Protein AF-A0A2L2Z810-F1 (afdb_monomer_lite)

Organism: Parasteatoda tepidariorum (NCBI:txid114398)

InterPro domains:
  IPR001506 Peptidase M12A [PS51864] (29-57)

Sequence (57 aa):
DQARLTMQIPDLNDGDMAGIDGAFDAERNAIVRNHYRWPNARIPNVIASNMSNAQKV

Secondary structure (DSSP, 8-state):
-HHHHHTTSTT-BTTTB----STTTT-TTS---GGGSPGGG-------TT-------

Structure (mmCIF, N/CA/C/O backbone):
data_AF-A0A2L2Z810-F1
#
_entry.id   AF-A0A2L2Z810-F1
#
loop_
_atom_site.group_PDB
_atom_site.id
_atom_site.type_symbol
_atom_site.label_atom_id
_atom_site.label_alt_id
_atom_site.label_comp_id
_atom_site.label_asym_id
_atom_site.label_entity_id
_atom_site.label_seq_id
_atom_site.pdbx_PDB_ins_code
_atom_site.Cartn_x
_atom_site.Cartn_y
_atom_site.Cartn_z
_atom_site.occupancy
_atom_site.B_iso_or_equiv
_atom_site.auth_seq_id
_atom_site.auth_comp_id
_atom_site.auth_asym_id
_atom_site.auth_atom_id
_atom_site.pdbx_PDB_model_num
ATOM 1 N N . ASP A 1 1 ? -11.469 16.163 -16.987 1.00 62.47 1 ASP A N 1
ATOM 2 C CA . ASP A 1 1 ? -10.624 15.017 -17.385 1.00 62.47 1 ASP A CA 1
ATOM 3 C C . ASP A 1 1 ? -9.840 14.442 -16.206 1.00 62.47 1 ASP A C 1
ATOM 5 O O . ASP A 1 1 ? -8.683 14.790 -16.008 1.00 62.47 1 ASP A O 1
ATOM 9 N N . GLN A 1 2 ? -10.449 13.561 -15.407 1.00 62.16 2 GLN A N 1
ATOM 10 C CA . GLN A 1 2 ? -9.760 12.896 -14.284 1.00 62.16 2 GLN A CA 1
ATOM 11 C C . GLN A 1 2 ? -8.575 12.036 -14.754 1.00 62.16 2 GLN A C 1
ATOM 13 O O . GLN A 1 2 ? -7.528 12.053 -14.120 1.00 62.16 2 GLN A O 1
ATOM 18 N N . ALA A 1 3 ? -8.697 11.399 -15.924 1.00 63.81 3 ALA A N 1
ATOM 19 C CA . ALA A 1 3 ? -7.621 10.629 -16.552 1.00 63.81 3 ALA A CA 1
ATOM 20 C C . ALA A 1 3 ? -6.374 11.468 -16.887 1.00 63.81 3 ALA A C 1
ATOM 22 O O . ALA A 1 3 ? -5.261 10.957 -16.892 1.00 63.81 3 ALA A O 1
ATOM 23 N N . ARG A 1 4 ? -6.538 12.771 -17.154 1.00 66.88 4 ARG A N 1
ATOM 24 C CA . ARG A 1 4 ? -5.392 13.661 -17.378 1.00 66.88 4 ARG A CA 1
ATOM 25 C C . ARG A 1 4 ? -4.707 14.046 -16.076 1.00 66.88 4 ARG A C 1
ATOM 27 O O . ARG A 1 4 ? -3.516 14.320 -16.115 1.00 66.88 4 ARG A O 1
ATOM 34 N N . LEU A 1 5 ? -5.447 14.128 -14.970 1.00 68.38 5 LEU A N 1
ATOM 35 C CA . LEU A 1 5 ? -4.909 14.517 -13.666 1.00 68.38 5 LEU A CA 1
ATOM 36 C C . LEU A 1 5 ? -4.093 13.384 -13.039 1.00 68.38 5 LEU A C 1
ATOM 38 O O . LEU A 1 5 ? -3.042 13.658 -12.476 1.00 68.38 5 LEU A O 1
ATOM 42 N N . THR A 1 6 ? -4.528 12.131 -13.190 1.00 63.31 6 THR A N 1
ATOM 43 C CA . THR A 1 6 ? -3.769 10.960 -12.718 1.00 63.31 6 THR A CA 1
ATOM 44 C C . THR A 1 6 ? -2.447 10.809 -13.474 1.00 63.31 6 THR A C 1
ATOM 46 O O . THR A 1 6 ? -1.389 10.726 -12.869 1.00 63.31 6 THR A O 1
ATOM 49 N N . MET A 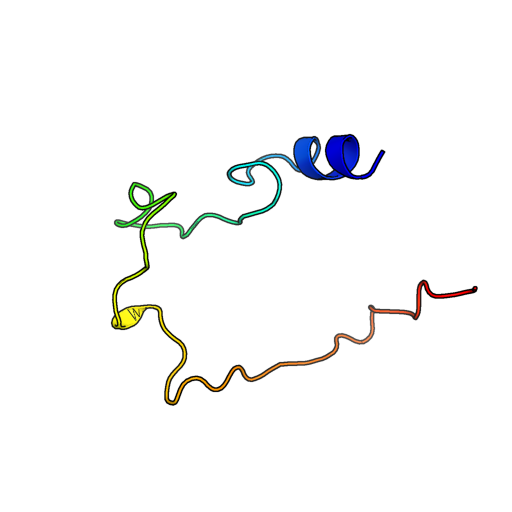1 7 ? -2.456 10.936 -14.804 1.00 68.56 7 MET A N 1
ATOM 50 C CA . MET A 1 7 ? -1.228 10.874 -15.619 1.00 68.56 7 MET A CA 1
ATOM 51 C C . MET A 1 7 ? -0.241 12.038 -15.397 1.00 68.56 7 MET A C 1
ATOM 53 O O . MET A 1 7 ? 0.846 12.028 -15.970 1.00 68.56 7 MET A O 1
ATOM 57 N N . GLN A 1 8 ? -0.613 13.066 -14.627 1.00 70.94 8 GLN A N 1
ATOM 58 C CA . GLN A 1 8 ? 0.222 14.246 -14.377 1.00 70.94 8 GLN A CA 1
ATOM 59 C C . GLN A 1 8 ? 1.002 14.186 -13.064 1.00 70.94 8 GLN A C 1
ATOM 61 O O . GLN A 1 8 ? 1.809 15.084 -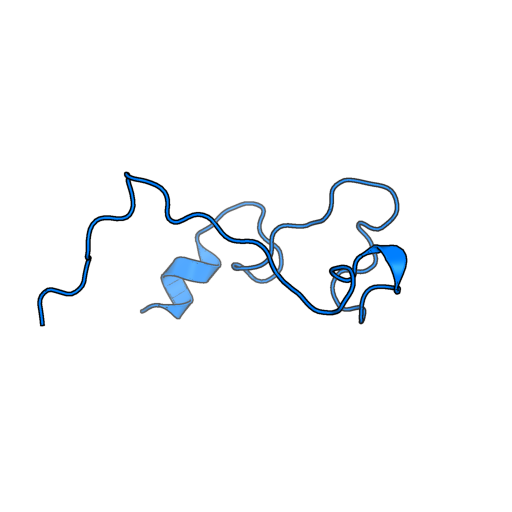12.832 1.00 70.94 8 GLN A O 1
ATOM 66 N N . ILE A 1 9 ? 0.778 13.184 -12.209 1.00 69.62 9 ILE A N 1
ATOM 67 C CA . ILE A 1 9 ? 1.529 13.064 -10.959 1.00 69.62 9 ILE A CA 1
ATOM 68 C C . ILE A 1 9 ? 2.868 12.381 -11.278 1.00 69.62 9 ILE A C 1
ATOM 70 O O . ILE A 1 9 ? 2.867 11.194 -11.616 1.00 69.62 9 ILE A O 1
ATOM 74 N N . PRO A 1 10 ? 4.002 13.109 -11.231 1.00 71.06 10 PRO A N 1
ATOM 75 C CA . PRO A 1 10 ? 5.299 12.521 -11.529 1.00 71.06 10 PRO A CA 1
ATOM 76 C C . PRO A 1 10 ? 5.640 11.440 -10.495 1.00 71.06 10 PRO A C 1
ATOM 78 O O . PRO A 1 10 ? 5.215 11.515 -9.343 1.00 71.06 10 PRO A O 1
ATOM 81 N N . ASP A 1 11 ? 6.408 10.441 -10.927 1.00 74.56 11 ASP A N 1
ATOM 82 C CA . ASP A 1 11 ? 6.967 9.366 -10.095 1.00 74.56 11 ASP A CA 1
ATOM 83 C C . ASP A 1 11 ? 5.960 8.360 -9.492 1.00 74.56 11 ASP A C 1
ATOM 85 O O . ASP A 1 11 ? 6.350 7.500 -8.700 1.00 74.56 11 ASP A O 1
ATOM 89 N N . LEU A 1 12 ? 4.683 8.390 -9.903 1.00 75.25 12 LEU A N 1
ATOM 90 C CA . LEU A 1 12 ? 3.713 7.329 -9.594 1.00 75.25 12 LEU A CA 1
ATOM 91 C C . LEU A 1 12 ? 3.652 6.265 -10.698 1.00 75.25 12 LEU A C 1
ATOM 93 O O . LEU A 1 12 ? 3.601 6.573 -11.889 1.00 75.25 12 LEU A O 1
ATOM 97 N N . ASN A 1 13 ? 3.589 4.995 -10.297 1.00 73.12 13 ASN A N 1
ATOM 98 C CA . ASN A 1 13 ? 3.296 3.883 -11.195 1.00 73.12 13 ASN A CA 1
ATOM 99 C C . ASN A 1 13 ? 1.851 3.980 -11.705 1.00 73.12 13 ASN A C 1
ATOM 101 O O . ASN A 1 13 ? 0.942 4.256 -10.923 1.00 73.12 13 ASN A O 1
ATOM 105 N N . ASP A 1 14 ? 1.654 3.782 -13.012 1.00 74.44 14 ASP A N 1
ATOM 106 C CA . ASP A 1 14 ? 0.366 3.911 -13.719 1.00 74.44 14 ASP A CA 1
ATOM 107 C C . ASP A 1 14 ? -0.399 5.237 -13.469 1.00 74.44 14 ASP A C 1
ATOM 109 O O . ASP A 1 14 ? -1.559 5.389 -13.853 1.00 74.44 14 ASP A O 1
ATOM 113 N N . GLY A 1 15 ? 0.277 6.242 -12.895 1.00 77.19 15 GLY A N 1
ATOM 114 C CA . GLY A 1 15 ? -0.273 7.561 -12.569 1.00 77.19 15 GLY A CA 1
ATOM 115 C C . GLY A 1 15 ? -1.049 7.644 -11.247 1.00 77.19 15 GLY A C 1
ATOM 116 O O . GLY A 1 15 ? -1.533 8.720 -10.900 1.00 77.19 15 GLY A O 1
ATOM 117 N N . ASP A 1 16 ? -1.193 6.554 -10.491 1.00 77.62 16 ASP A N 1
ATOM 118 C CA . ASP A 1 16 ? -1.990 6.547 -9.253 1.00 77.62 16 ASP A CA 1
ATOM 119 C C . ASP A 1 16 ? -1.469 5.630 -8.132 1.00 77.62 16 ASP A C 1
ATOM 121 O O . ASP A 1 16 ? -1.972 5.698 -7.007 1.00 77.62 16 ASP A O 1
ATOM 125 N N . MET A 1 17 ? -0.431 4.828 -8.381 1.00 76.62 17 MET A N 1
ATOM 126 C CA . MET A 1 17 ? 0.172 3.941 -7.386 1.00 76.62 17 MET A CA 1
ATOM 127 C C . MET A 1 17 ? 1.565 4.421 -6.978 1.00 76.62 17 MET A C 1
ATOM 129 O O . MET A 1 17 ? 2.487 4.475 -7.790 1.00 76.62 17 MET A O 1
ATOM 133 N N . ALA A 1 18 ? 1.757 4.714 -5.691 1.00 77.50 18 ALA A N 1
ATOM 134 C CA . ALA A 1 18 ? 3.100 4.896 -5.148 1.00 77.50 18 ALA A CA 1
ATOM 135 C C . ALA A 1 18 ? 3.824 3.540 -5.118 1.00 77.50 18 ALA A C 1
ATOM 137 O O . ALA A 1 18 ? 3.275 2.549 -4.628 1.00 77.50 18 ALA A O 1
ATOM 138 N N . GLY A 1 19 ? 5.044 3.491 -5.655 1.00 71.81 19 GLY A N 1
ATOM 139 C CA . GLY A 1 19 ? 5.900 2.312 -5.550 1.00 71.81 19 GLY A CA 1
ATOM 140 C C . GLY A 1 19 ? 6.278 2.006 -4.096 1.00 71.81 19 GLY A C 1
ATOM 141 O O . GLY A 1 19 ? 6.179 2.859 -3.213 1.00 71.81 19 GLY A O 1
ATOM 142 N N . ILE A 1 20 ? 6.721 0.774 -3.841 1.00 69.56 20 ILE A N 1
ATOM 143 C CA . ILE A 1 20 ? 7.389 0.423 -2.584 1.00 69.56 20 ILE A CA 1
ATOM 144 C C . ILE A 1 20 ? 8.891 0.563 -2.828 1.00 69.56 20 ILE A C 1
ATOM 146 O O . ILE A 1 20 ? 9.462 -0.246 -3.558 1.00 69.56 20 ILE A O 1
ATOM 150 N N . ASP A 1 21 ? 9.527 1.552 -2.201 1.00 65.56 21 ASP A N 1
ATOM 151 C CA . ASP A 1 21 ? 10.982 1.703 -2.254 1.00 65.56 21 ASP A CA 1
ATOM 152 C C . ASP A 1 21 ? 11.660 0.477 -1.614 1.00 65.56 21 ASP A C 1
ATOM 154 O O . ASP A 1 21 ? 11.482 0.194 -0.426 1.00 65.56 21 ASP A O 1
ATOM 158 N N . GLY A 1 22 ? 12.441 -0.279 -2.394 1.00 64.81 22 GLY A N 1
ATOM 159 C CA . GLY A 1 22 ? 13.233 -1.406 -1.890 1.00 64.81 22 GLY A CA 1
ATOM 160 C C . GLY A 1 22 ? 13.297 -2.614 -2.826 1.00 64.81 22 GLY A C 1
ATOM 161 O O . GLY A 1 22 ? 13.002 -2.535 -4.011 1.00 64.81 22 GLY A O 1
ATOM 162 N N . ALA A 1 23 ? 13.685 -3.776 -2.290 1.00 61.53 23 ALA A N 1
ATOM 163 C CA . ALA A 1 23 ? 13.966 -5.001 -3.059 1.00 61.53 23 ALA A CA 1
ATOM 164 C C . ALA A 1 23 ? 12.775 -5.580 -3.859 1.00 61.53 23 ALA A C 1
ATOM 166 O O . ALA A 1 23 ? 12.947 -6.540 -4.608 1.00 61.53 23 ALA A O 1
ATOM 167 N N . PHE A 1 24 ? 11.580 -5.012 -3.697 1.00 61.25 24 PHE A N 1
ATOM 168 C CA . PHE A 1 24 ? 10.334 -5.452 -4.325 1.00 61.25 24 PHE A CA 1
ATOM 169 C C . PHE A 1 24 ? 9.815 -4.451 -5.361 1.00 61.25 24 PHE A C 1
ATOM 171 O O . PHE A 1 24 ? 8.690 -4.588 -5.834 1.00 61.25 24 PHE A O 1
ATOM 178 N N . ASP A 1 25 ? 10.650 -3.487 -5.765 1.00 59.56 25 ASP A N 1
ATOM 179 C CA . ASP A 1 25 ? 10.329 -2.490 -6.791 1.00 59.56 25 ASP A CA 1
ATOM 180 C C . ASP A 1 25 ? 9.858 -3.131 -8.114 1.00 59.56 25 ASP A C 1
ATOM 182 O O . ASP A 1 25 ? 9.049 -2.559 -8.840 1.00 59.56 25 ASP A O 1
ATOM 186 N N . ALA A 1 26 ? 10.291 -4.370 -8.381 1.00 58.12 26 ALA A N 1
ATOM 187 C CA . ALA A 1 26 ? 9.922 -5.163 -9.553 1.00 58.12 26 ALA A CA 1
ATOM 188 C C . ALA A 1 26 ? 8.513 -5.800 -9.499 1.00 58.12 26 ALA A C 1
ATOM 190 O O . ALA A 1 26 ? 7.995 -6.209 -10.537 1.00 58.12 26 ALA A O 1
ATOM 191 N N . GLU A 1 27 ? 7.857 -5.892 -8.335 1.00 62.84 27 GLU A N 1
ATOM 192 C CA . GLU A 1 27 ? 6.517 -6.492 -8.184 1.00 62.84 27 GLU A CA 1
ATOM 193 C C . GLU A 1 27 ? 5.387 -5.469 -8.457 1.00 62.84 27 GLU A C 1
ATOM 195 O O . GLU A 1 27 ? 4.376 -5.439 -7.760 1.00 62.84 27 GLU A O 1
ATOM 200 N N . ARG A 1 28 ? 5.531 -4.637 -9.504 1.00 61.81 28 ARG A N 1
ATOM 201 C CA . ARG A 1 28 ? 4.598 -3.539 -9.856 1.00 61.81 28 ARG A CA 1
ATOM 202 C C . ARG A 1 28 ? 3.138 -3.961 -10.082 1.00 61.81 28 ARG A C 1
ATOM 204 O O . ARG A 1 28 ? 2.258 -3.135 -9.909 1.00 61.81 28 ARG A O 1
ATOM 211 N N . ASN A 1 29 ? 2.884 -5.233 -10.405 1.00 63.81 29 ASN A N 1
ATOM 212 C CA . ASN A 1 29 ? 1.547 -5.780 -10.690 1.00 63.81 29 ASN A CA 1
ATOM 213 C C . ASN A 1 29 ? 1.226 -7.064 -9.898 1.00 63.81 29 ASN A C 1
ATOM 215 O O . ASN A 1 29 ? 0.344 -7.836 -10.284 1.00 63.81 29 ASN A O 1
ATOM 219 N N . ALA A 1 30 ? 1.967 -7.360 -8.826 1.00 63.56 30 ALA A N 1
ATOM 220 C CA . ALA A 1 30 ? 1.779 -8.608 -8.090 1.00 63.56 30 ALA A CA 1
ATOM 221 C C . ALA A 1 30 ? 0.657 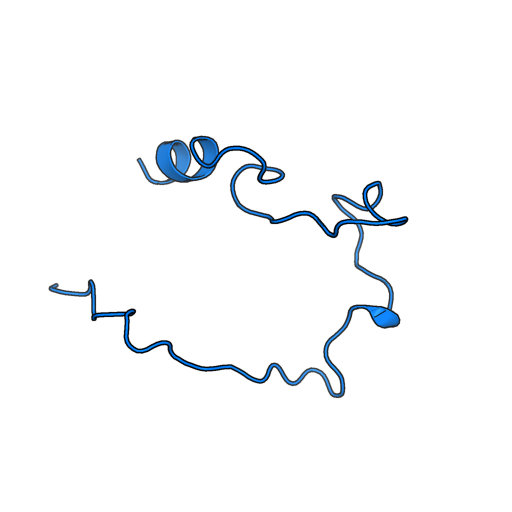-8.498 -7.045 1.00 63.56 30 ALA A C 1
ATOM 223 O O . ALA A 1 30 ? 0.51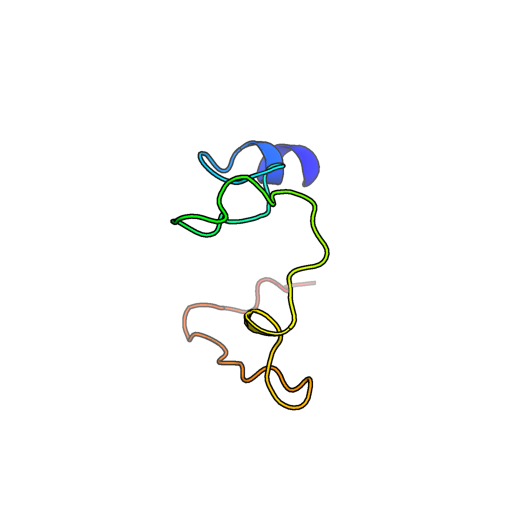6 -7.488 -6.355 1.00 63.56 30 ALA A O 1
ATOM 224 N N . ILE A 1 31 ? -0.090 -9.591 -6.831 1.00 65.69 31 ILE A N 1
ATOM 225 C CA . ILE A 1 31 ? -0.793 -9.783 -5.556 1.00 65.69 31 ILE A CA 1
ATOM 226 C C . ILE A 1 31 ? 0.292 -9.877 -4.484 1.00 65.69 31 ILE A C 1
ATOM 228 O O . ILE A 1 31 ? 0.967 -10.902 -4.368 1.00 65.69 31 ILE A O 1
ATOM 232 N N . VAL A 1 32 ? 0.460 -8.803 -3.715 1.00 70.06 32 VAL A N 1
ATOM 233 C CA . VAL A 1 32 ? 1.530 -8.717 -2.723 1.00 70.06 32 VAL A CA 1
ATOM 234 C C . VAL A 1 32 ? 1.445 -9.862 -1.708 1.00 70.06 32 VAL A C 1
ATOM 236 O O . VAL A 1 32 ? 0.363 -10.262 -1.249 1.00 70.06 32 VAL A O 1
ATOM 239 N N . ARG A 1 33 ? 2.618 -10.420 -1.381 1.00 75.31 33 ARG A N 1
ATOM 240 C CA . ARG A 1 33 ? 2.773 -11.522 -0.418 1.00 75.31 33 ARG A CA 1
ATOM 241 C C . ARG A 1 33 ? 2.135 -11.160 0.924 1.00 75.31 33 ARG A C 1
ATOM 243 O O . ARG A 1 33 ? 1.984 -9.989 1.260 1.00 75.31 33 ARG A O 1
ATOM 250 N N . ASN A 1 34 ? 1.829 -12.171 1.741 1.00 81.31 34 ASN A N 1
ATOM 251 C CA . ASN A 1 34 ? 1.139 -11.984 3.025 1.00 81.31 34 ASN A CA 1
ATOM 252 C C . ASN A 1 34 ? 1.819 -10.970 3.968 1.00 81.31 34 ASN A C 1
ATOM 254 O O . ASN A 1 34 ? 1.145 -10.347 4.776 1.00 81.31 34 ASN A O 1
ATOM 258 N N . HIS A 1 35 ? 3.132 -10.771 3.829 1.00 81.44 35 HIS A N 1
ATOM 259 C CA . HIS A 1 35 ? 3.900 -9.767 4.566 1.00 81.44 35 HIS A CA 1
ATOM 260 C C . HIS A 1 35 ? 3.404 -8.318 4.372 1.00 81.44 35 HIS A C 1
ATOM 262 O O . HIS A 1 35 ? 3.508 -7.522 5.296 1.00 81.44 35 HIS A O 1
ATOM 268 N N . TYR A 1 36 ? 2.834 -7.986 3.210 1.00 79.94 36 TYR A N 1
ATOM 269 C CA . TYR A 1 36 ? 2.351 -6.637 2.875 1.00 79.94 36 TYR A CA 1
ATOM 270 C C . TYR A 1 36 ? 0.850 -6.450 3.108 1.00 79.94 36 TYR A C 1
ATOM 272 O O . TYR A 1 36 ? 0.295 -5.390 2.820 1.00 79.94 36 TYR A O 1
ATOM 280 N N . ARG A 1 37 ? 0.156 -7.488 3.584 1.00 84.94 37 ARG A N 1
ATOM 281 C CA . ARG A 1 37 ? -1.277 -7.415 3.865 1.00 84.94 37 ARG A CA 1
ATOM 282 C C . ARG A 1 37 ? -1.504 -6.863 5.263 1.00 84.94 37 ARG A C 1
ATOM 284 O O . ARG A 1 37 ? -0.783 -7.191 6.201 1.00 84.94 37 ARG A O 1
ATOM 291 N N . TRP A 1 38 ? -2.567 -6.080 5.413 1.00 85.81 38 TRP A N 1
ATOM 292 C CA . TRP A 1 38 ? -2.990 -5.606 6.723 1.00 85.81 38 TRP A CA 1
ATOM 293 C C . TRP A 1 38 ? -3.332 -6.780 7.652 1.00 85.81 38 TRP A C 1
ATOM 295 O O . TRP A 1 38 ? -4.087 -7.678 7.251 1.00 85.81 38 TRP A O 1
ATOM 305 N N . PRO A 1 39 ? -2.828 -6.781 8.900 1.00 89.75 39 PRO A N 1
ATOM 306 C CA . PRO A 1 39 ? -3.143 -7.828 9.856 1.00 89.75 39 PRO A CA 1
ATOM 307 C C . PRO A 1 39 ? -4.650 -7.855 10.119 1.00 89.75 39 PRO A C 1
ATOM 309 O O . PRO A 1 39 ? -5.304 -6.817 10.239 1.00 89.75 39 PRO A O 1
ATOM 312 N N . ASN A 1 40 ? -5.211 -9.061 10.203 1.00 91.50 40 ASN A N 1
ATOM 313 C CA . ASN A 1 40 ? -6.645 -9.287 10.416 1.00 91.50 40 ASN A CA 1
ATOM 314 C C . ASN A 1 40 ? -7.560 -8.630 9.363 1.00 91.50 40 ASN A C 1
ATOM 316 O O . ASN A 1 40 ? -8.724 -8.370 9.657 1.00 91.50 40 ASN A O 1
ATOM 320 N N . ALA A 1 41 ? -7.039 -8.323 8.166 1.00 87.44 41 ALA A N 1
ATOM 321 C CA . ALA A 1 41 ? -7.759 -7.610 7.106 1.00 87.44 41 ALA A CA 1
ATOM 322 C C . ALA A 1 41 ? -8.385 -6.274 7.563 1.00 87.44 41 ALA A C 1
ATOM 324 O O . ALA A 1 41 ? -9.352 -5.795 6.972 1.00 87.44 41 ALA A O 1
ATOM 325 N N . ARG A 1 42 ? -7.835 -5.663 8.621 1.00 92.56 42 ARG A N 1
ATOM 326 C CA . ARG A 1 42 ? -8.328 -4.408 9.188 1.00 92.56 42 ARG A CA 1
ATOM 327 C C . ARG A 1 42 ? -7.368 -3.282 8.842 1.00 92.56 42 ARG A C 1
ATOM 329 O O . ARG A 1 42 ? -6.195 -3.357 9.185 1.00 92.56 42 ARG A O 1
ATOM 336 N N . ILE A 1 43 ? -7.895 -2.232 8.218 1.00 89.44 43 ILE A N 1
ATOM 337 C CA . ILE A 1 43 ? -7.141 -1.040 7.819 1.00 89.44 43 ILE A CA 1
ATOM 338 C C . ILE A 1 43 ? -7.401 0.060 8.856 1.00 89.44 43 ILE A C 1
ATOM 340 O O . ILE A 1 43 ? -8.515 0.588 8.902 1.00 89.44 43 ILE A O 1
ATOM 34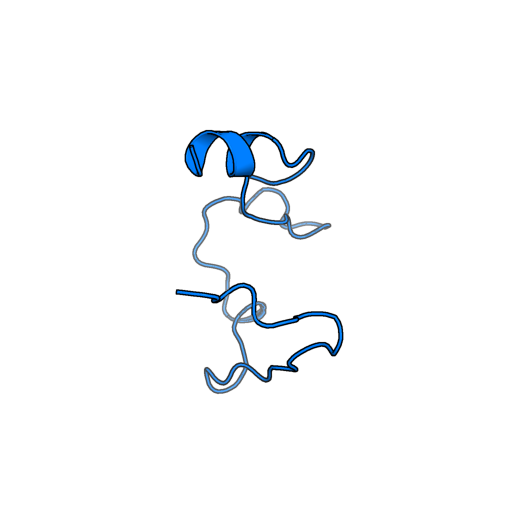4 N N . PRO A 1 44 ? -6.435 0.410 9.721 1.00 92.12 44 PRO A N 1
ATOM 345 C CA . PRO A 1 44 ? -6.542 1.598 10.559 1.00 92.12 44 PRO A CA 1
ATOM 346 C C . PRO A 1 44 ? -6.411 2.851 9.685 1.00 92.12 44 PRO A C 1
ATOM 348 O O . PRO A 1 44 ? -5.507 2.926 8.856 1.00 92.12 44 PRO A O 1
ATOM 351 N N . ASN A 1 45 ? -7.285 3.841 9.865 1.00 88.06 45 ASN A N 1
ATOM 352 C CA . ASN A 1 45 ? -7.256 5.091 9.106 1.00 88.06 45 ASN A CA 1
ATOM 353 C C . ASN A 1 45 ? -7.363 6.326 10.017 1.00 88.06 45 ASN A C 1
ATOM 355 O O . ASN A 1 45 ? -7.881 6.258 11.130 1.00 88.06 45 ASN A O 1
ATOM 359 N N . VAL A 1 46 ? -6.875 7.466 9.521 1.00 91.94 46 VAL A N 1
ATOM 360 C CA . VAL A 1 46 ? -6.995 8.786 10.158 1.00 91.94 46 VAL A CA 1
ATOM 361 C C . VAL A 1 46 ? -7.435 9.786 9.093 1.00 91.94 46 VAL A C 1
ATOM 363 O O . VAL A 1 46 ? -6.846 9.839 8.015 1.00 91.94 46 VAL A O 1
ATOM 366 N N . ILE A 1 47 ? -8.463 10.583 9.389 1.00 88.06 47 ILE A N 1
ATOM 367 C CA . ILE A 1 47 ? -8.890 11.684 8.520 1.00 88.06 47 ILE A CA 1
ATOM 368 C C . ILE A 1 47 ? -8.068 12.918 8.902 1.00 88.06 47 ILE A C 1
ATOM 370 O O . ILE A 1 47 ? -8.260 13.491 9.973 1.00 88.06 47 ILE A O 1
ATOM 374 N N . ALA A 1 48 ? -7.114 13.292 8.050 1.00 86.75 48 ALA A N 1
ATOM 375 C CA . ALA A 1 48 ? -6.274 14.465 8.250 1.00 86.75 48 ALA A CA 1
ATOM 376 C C . ALA A 1 48 ? -7.097 15.767 8.233 1.00 86.75 48 ALA A C 1
ATOM 378 O O . ALA A 1 48 ? -8.045 15.914 7.464 1.00 86.75 48 ALA A O 1
ATOM 379 N N . SER A 1 49 ? -6.705 16.736 9.064 1.00 84.75 49 SER A N 1
ATOM 380 C CA . SER A 1 49 ? -7.415 18.014 9.245 1.00 84.75 49 SER A CA 1
ATOM 381 C C . SER A 1 49 ? -7.427 18.911 8.005 1.00 84.75 49 SER A C 1
ATOM 383 O O . SER A 1 49 ? -8.262 19.806 7.902 1.00 84.75 49 SER A O 1
ATOM 385 N N . ASN A 1 50 ? -6.515 18.680 7.060 1.00 82.56 50 ASN A N 1
ATOM 386 C CA . ASN A 1 50 ? -6.444 19.392 5.786 1.00 82.56 50 ASN A CA 1
ATOM 387 C C . ASN A 1 50 ? -7.394 18.824 4.715 1.00 82.56 50 ASN A C 1
ATOM 389 O O . ASN A 1 50 ? -7.493 19.403 3.635 1.00 82.56 50 ASN A O 1
ATOM 393 N N . MET A 1 51 ? -8.106 17.730 5.002 1.00 73.50 51 MET A N 1
ATOM 394 C CA . MET A 1 51 ? -9.180 17.229 4.148 1.00 73.50 51 MET A CA 1
ATOM 395 C C . MET A 1 51 ? -10.463 18.019 4.430 1.00 73.50 51 MET A C 1
ATOM 397 O O . MET A 1 51 ? -11.327 17.589 5.191 1.00 73.50 51 MET A O 1
ATOM 401 N N . SER A 1 52 ? -10.579 19.216 3.848 1.00 69.19 52 SER A N 1
ATOM 402 C CA . SER A 1 52 ? -11.854 19.939 3.828 1.00 69.19 52 SER A CA 1
ATOM 403 C C . SER A 1 52 ? -12.822 19.255 2.854 1.00 69.19 52 SER A C 1
ATOM 405 O O . SER A 1 52 ? -12.408 18.713 1.829 1.00 69.19 52 SER A O 1
ATOM 407 N N . ASN A 1 53 ? -14.121 19.253 3.174 1.00 62.78 53 ASN A N 1
ATOM 408 C CA . ASN A 1 53 ? -15.160 18.706 2.297 1.00 62.78 53 ASN A CA 1
ATOM 409 C C . ASN A 1 53 ? -15.182 19.462 0.958 1.00 62.78 53 ASN A C 1
ATOM 411 O O . ASN A 1 53 ? -15.898 20.450 0.802 1.00 62.78 53 ASN A O 1
ATOM 415 N N . ALA A 1 54 ? -14.473 18.951 -0.046 1.00 55.56 54 ALA A N 1
ATOM 416 C CA . ALA A 1 54 ? -14.650 19.316 -1.450 1.00 55.56 54 ALA A CA 1
ATOM 417 C C . ALA A 1 54 ? -15.908 18.648 -2.051 1.00 55.56 54 ALA A C 1
ATOM 419 O O . ALA A 1 54 ? -15.912 18.197 -3.191 1.00 55.56 54 ALA A O 1
ATOM 420 N N . GLN A 1 55 ? -16.989 18.579 -1.271 1.00 50.50 55 GLN A N 1
ATOM 421 C CA . GLN A 1 55 ? -18.338 18.260 -1.728 1.00 50.50 55 GLN A CA 1
ATOM 422 C C . GLN A 1 55 ? -19.240 19.445 -1.376 1.00 50.50 55 GLN A C 1
ATOM 424 O O . GLN A 1 55 ? -20.016 19.407 -0.425 1.00 50.50 55 GLN A O 1
ATOM 429 N N . LYS A 1 56 ? -19.117 20.533 -2.140 1.00 39.62 56 LYS A N 1
ATOM 430 C CA . LYS A 1 56 ? -20.287 21.366 -2.424 1.00 39.62 56 LYS A CA 1
ATOM 431 C C . LYS A 1 56 ? -20.922 20.785 -3.681 1.00 39.62 56 LYS A C 1
ATOM 433 O O . LYS A 1 56 ? -20.386 20.969 -4.770 1.00 39.62 56 LYS A O 1
ATOM 438 N N . VAL A 1 57 ? -21.985 20.014 -3.473 1.00 42.41 57 VAL A N 1
ATOM 439 C CA . VAL A 1 57 ? -22.992 19.713 -4.500 1.00 42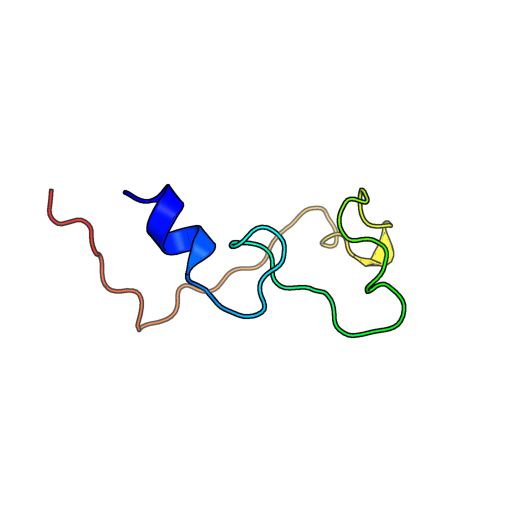.41 57 VAL A CA 1
ATOM 440 C C . VAL A 1 57 ? -23.826 20.962 -4.747 1.00 42.41 57 VAL A C 1
ATOM 442 O O . VAL A 1 57 ? -24.037 21.712 -3.764 1.00 42.41 57 VAL A O 1
#

Radius of gyration: 15.51 Å; chains: 1; bounding box: 37×33×28 Å

Foldseek 3Di:
DVQVCLCPDPQADVSPHHADPDPCSVCSPDPDDPVPADPVNDDDDDDDPPPDPPDPD

pLDDT: mean 72.29, std 12.13, range [39.62, 92.56]